Protein AF-A0A383BDZ6-F1 (afdb_monomer_lite)

Secondary structure (DSSP, 8-state):
-----------SS-HHHHHHHHHHHHHHHHHHHHHHHHHHHHHHHHHHHHHHHHHHHHHHHHHTT--HHHHHHHHHHHHHHTT-EEEEEEETTEEEEEEEETTEEEEEEEEEE-------HHHHHHHHHHHHHHHTTSS-HHHHHHHHHHHHHT-----HHHHHHHHHHHHHHHHHHH-

pLDDT: mean 73.39, std 14.59, range [34.41, 95.38]

Foldseek 3Di:
DDDDPDDDDDDDDDPPVVVVVVVVVVVVVVVVVVVVVVVVVVVVVLVVLLVVLLVLLLLQLLLQPPDQVVSQVLSCLLCVLSVWDWGWGDDNFKIWIFTDDPVDPDGDTDIDGHDNHDHAPVLNVQSVVLSVCVSVVVDDSVRSVVVNVVSVVPPHPDDPVNVVVVVVVVVVVVVVVVD

Radius of gyration: 30.55 Å; chains: 1; bounding box: 80×36×105 Å

InterPro domains:
  IPR010619 Threonine/serine exporter-like, N-terminal domain [PF06738] (52-179)
  IPR051361 ThrE/Ser Exporter [PTHR31082] (46-176)

Structure (mmCIF, N/CA/C/O backbone):
data_AF-A0A383BDZ6-F1
#
_entry.id   AF-A0A383BDZ6-F1
#
loop_
_atom_site.group_PDB
_atom_site.id
_atom_site.type_symbol
_atom_site.label_atom_id
_atom_site.label_alt_id
_atom_site.label_comp_id
_atom_site.label_asym_id
_atom_site.label_entity_id
_atom_site.label_seq_id
_atom_site.pdbx_PDB_ins_code
_atom_site.Cartn_x
_atom_site.Cartn_y
_atom_site.Cartn_z
_atom_site.occupancy
_atom_site.B_iso_or_equiv
_atom_site.auth_seq_id
_atom_site.auth_comp_id
_atom_site.auth_asym_id
_atom_site.auth_atom_id
_atom_site.pdbx_PDB_model_num
ATOM 1 N N . MET A 1 1 ? -29.797 -14.396 72.109 1.00 45.28 1 MET A N 1
ATOM 2 C CA . MET A 1 1 ? -29.656 -15.224 70.889 1.00 45.28 1 MET A CA 1
ATOM 3 C C . MET A 1 1 ? -30.967 -15.981 70.656 1.00 45.28 1 MET A C 1
ATOM 5 O O . MET A 1 1 ? -31.079 -17.141 71.018 1.00 45.28 1 MET A O 1
ATOM 9 N N . LEU A 1 2 ? -31.998 -15.296 70.145 1.00 37.34 2 LEU A N 1
ATOM 10 C CA . LEU A 1 2 ? -33.296 -15.877 69.751 1.00 37.34 2 LEU A CA 1
ATOM 11 C C . LEU A 1 2 ? -33.233 -16.108 68.230 1.00 37.34 2 LEU A C 1
ATOM 13 O O . LEU A 1 2 ? -32.897 -15.186 67.500 1.00 37.34 2 LEU A O 1
ATOM 17 N N . SER A 1 3 ? -33.231 -17.356 67.755 1.00 36.56 3 SER A N 1
ATOM 18 C CA . SER A 1 3 ? -34.414 -18.131 67.342 1.00 36.56 3 SER A CA 1
ATOM 19 C C . SER A 1 3 ? -35.197 -17.493 66.193 1.00 36.56 3 SER A C 1
ATOM 21 O O . SER A 1 3 ? -35.840 -16.475 66.407 1.00 36.56 3 SER A O 1
ATOM 23 N N . CYS A 1 4 ? -35.227 -18.147 65.022 1.00 34.41 4 CYS A N 1
ATOM 24 C CA . CYS A 1 4 ? -36.487 -18.303 64.284 1.00 34.41 4 CYS A CA 1
ATOM 25 C C . CYS A 1 4 ? -36.419 -19.419 63.221 1.00 34.41 4 CYS A C 1
ATOM 27 O O . CYS A 1 4 ? -36.301 -19.189 62.020 1.00 34.41 4 CYS A O 1
ATOM 29 N N . LYS A 1 5 ? -36.573 -20.668 63.677 1.00 48.34 5 LYS A N 1
ATOM 30 C CA . LYS A 1 5 ? -37.361 -21.665 62.940 1.00 48.34 5 LYS A CA 1
ATOM 31 C C . LYS A 1 5 ? -38.801 -21.138 62.862 1.00 48.34 5 LYS A C 1
ATOM 33 O O . LYS A 1 5 ? -39.596 -21.425 63.745 1.00 48.34 5 LYS A O 1
ATOM 38 N N . THR A 1 6 ? -39.143 -20.348 61.855 1.00 47.06 6 THR A N 1
ATOM 39 C CA . THR A 1 6 ? -40.528 -20.046 61.436 1.00 47.06 6 THR A CA 1
ATOM 40 C C . THR A 1 6 ? -40.379 -19.444 60.039 1.00 47.06 6 THR A C 1
ATOM 42 O O . THR A 1 6 ? -39.914 -18.327 59.893 1.00 47.06 6 THR A O 1
ATOM 45 N N . LEU A 1 7 ? -40.532 -20.191 58.951 1.00 40.72 7 LEU A N 1
ATOM 46 C CA . LEU A 1 7 ? -41.825 -20.394 58.308 1.00 40.72 7 LEU A CA 1
ATOM 47 C C . LEU A 1 7 ? -41.678 -21.548 57.305 1.00 40.72 7 LEU A C 1
ATOM 49 O O . LEU A 1 7 ? -41.261 -21.365 56.164 1.00 40.72 7 LEU A O 1
ATOM 53 N N . ARG A 1 8 ? -42.043 -22.759 57.730 1.00 51.00 8 ARG A N 1
ATOM 54 C CA . ARG A 1 8 ? -42.641 -23.729 56.811 1.00 51.00 8 ARG A CA 1
ATOM 55 C C . ARG A 1 8 ? -44.150 -23.483 56.893 1.00 51.00 8 ARG A C 1
ATOM 57 O O . ARG A 1 8 ? -44.659 -23.313 57.991 1.00 51.00 8 ARG A O 1
ATOM 64 N N . THR A 1 9 ? -44.808 -23.520 55.735 1.00 54.81 9 THR A N 1
ATOM 65 C CA . THR A 1 9 ? -46.264 -23.580 55.494 1.00 54.81 9 THR A CA 1
ATOM 66 C C . THR A 1 9 ? -47.035 -22.258 55.354 1.00 54.81 9 THR A C 1
ATOM 68 O O . THR A 1 9 ? -47.678 -21.800 56.292 1.00 54.81 9 THR A O 1
ATOM 71 N N . ILE A 1 10 ? -47.126 -21.755 54.116 1.00 45.91 10 ILE A N 1
ATOM 72 C CA . ILE A 1 10 ? -48.386 -21.223 53.567 1.00 45.91 10 ILE A CA 1
ATOM 73 C C . ILE A 1 10 ? -48.626 -21.904 52.210 1.00 45.91 10 ILE A C 1
ATOM 75 O O . ILE A 1 10 ? -47.913 -21.644 51.253 1.00 45.91 10 ILE A O 1
ATOM 79 N N . ARG A 1 11 ? -49.584 -22.841 52.239 1.00 44.47 11 ARG A N 1
ATOM 80 C CA . ARG A 1 11 ? -50.588 -23.291 51.248 1.00 44.47 11 ARG A CA 1
ATOM 81 C C . ARG A 1 11 ? -50.315 -23.336 49.717 1.00 44.47 11 ARG A C 1
ATOM 83 O O . ARG A 1 11 ? -49.483 -22.629 49.173 1.00 44.47 11 ARG A O 1
ATOM 90 N N . PRO A 1 12 ? -51.055 -24.229 49.024 1.00 53.94 12 PRO A N 1
ATOM 91 C CA . PRO A 1 12 ? -50.654 -24.916 47.802 1.00 53.94 12 PRO A CA 1
ATOM 92 C C . PRO A 1 12 ? -51.183 -24.242 46.522 1.00 53.94 12 PRO A C 1
ATOM 94 O O . PRO A 1 12 ? -52.126 -23.462 46.569 1.00 53.94 12 PRO A O 1
ATOM 97 N N . ASN A 1 13 ? -50.628 -24.642 45.372 1.00 46.09 13 ASN A N 1
ATOM 98 C CA . ASN A 1 13 ? -51.156 -24.387 44.022 1.00 46.09 13 ASN A CA 1
ATOM 99 C C . ASN A 1 13 ? -50.934 -22.978 43.413 1.00 46.09 13 ASN A C 1
ATOM 101 O O . ASN A 1 13 ? -51.870 -22.332 42.956 1.00 46.09 13 ASN A O 1
ATOM 105 N N . PHE A 1 14 ? -49.676 -22.517 43.366 1.00 46.91 14 PHE A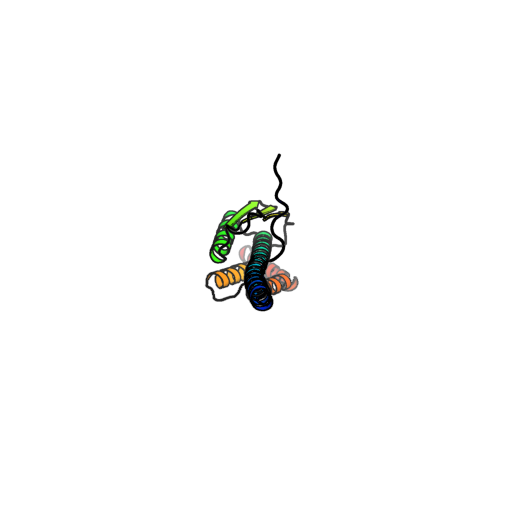 N 1
ATOM 106 C CA . PHE A 1 14 ? -49.267 -21.279 42.665 1.00 46.91 14 PHE A CA 1
ATOM 107 C C . PHE A 1 14 ? -47.874 -21.390 41.995 1.00 46.91 14 PHE A C 1
ATOM 109 O O . PHE A 1 14 ? -47.223 -20.394 41.692 1.00 46.91 14 PHE A O 1
ATOM 116 N N . SER A 1 15 ? -47.358 -22.617 41.830 1.00 53.56 15 SER A N 1
ATOM 117 C CA . SER A 1 15 ? -45.932 -22.861 41.548 1.00 53.56 15 SER A CA 1
ATOM 118 C C . SER A 1 15 ? -45.574 -22.874 40.054 1.00 53.56 15 SER A C 1
ATOM 120 O O . SER A 1 15 ? -44.489 -22.420 39.710 1.00 53.56 15 SER A O 1
ATOM 122 N N . GLN A 1 16 ? -46.456 -23.314 39.145 1.00 55.91 16 GLN A N 1
ATOM 123 C CA . GLN A 1 16 ? -46.121 -23.408 37.710 1.00 55.91 16 GLN A CA 1
ATOM 124 C C . GLN A 1 16 ? -46.025 -22.047 37.002 1.00 55.91 16 GLN A C 1
ATOM 126 O O . GLN A 1 16 ? -45.152 -21.861 36.156 1.00 55.91 16 GLN A O 1
ATOM 131 N N . THR A 1 17 ? -46.863 -21.076 37.369 1.00 55.91 17 THR A N 1
ATOM 132 C CA . THR A 1 17 ? -46.877 -19.736 36.756 1.00 55.91 17 THR A CA 1
ATOM 133 C C . THR A 1 17 ? -45.610 -18.941 37.068 1.00 55.91 17 THR A C 1
ATOM 135 O O . THR A 1 17 ? -45.123 -18.210 36.210 1.00 55.91 17 THR A O 1
ATOM 138 N N . LEU A 1 18 ? -45.031 -19.114 38.264 1.00 58.06 18 LEU A N 1
ATOM 139 C CA . LEU A 1 18 ? -43.782 -18.445 38.638 1.00 58.06 18 LEU A CA 1
ATOM 140 C C . LEU A 1 18 ? -42.566 -19.044 37.911 1.00 58.06 18 LEU A C 1
ATOM 142 O O . LEU A 1 18 ? -41.711 -18.294 37.446 1.00 58.06 18 LEU A O 1
ATOM 146 N N . TYR A 1 19 ? -42.510 -20.375 37.757 1.00 60.69 19 TYR A N 1
ATOM 147 C CA . TYR A 1 19 ? -41.442 -21.034 36.996 1.00 60.69 19 TYR A CA 1
ATOM 148 C C . TYR A 1 19 ? -41.475 -20.641 35.521 1.00 60.69 19 TYR A C 1
ATOM 150 O O . TYR A 1 19 ? -40.424 -20.308 34.986 1.00 60.69 19 TYR A O 1
ATOM 158 N N . LEU A 1 20 ? -42.657 -20.598 34.889 1.00 60.72 20 LEU A N 1
ATOM 159 C CA . LEU A 1 20 ? -42.789 -20.144 33.500 1.00 60.72 20 LEU A CA 1
ATOM 160 C C . LEU A 1 20 ? -42.290 -18.703 33.321 1.00 60.72 20 LEU A C 1
ATOM 162 O O . LEU A 1 20 ? -41.628 -18.411 32.334 1.00 60.72 20 LEU A O 1
ATOM 166 N N . CYS A 1 21 ? -42.566 -17.819 34.286 1.00 61.75 21 CYS A N 1
ATOM 167 C CA . CYS A 1 21 ? -42.151 -16.417 34.234 1.00 61.75 21 CYS A CA 1
ATOM 168 C C . CYS A 1 21 ? -40.627 -16.255 34.373 1.00 61.75 21 CYS A C 1
ATOM 170 O O . CYS A 1 21 ? -40.018 -15.528 33.593 1.00 61.75 21 CYS A O 1
ATOM 172 N N . VAL A 1 22 ? -39.994 -16.977 35.309 1.00 69.50 22 VAL A N 1
ATOM 173 C CA . VAL A 1 22 ? -38.525 -16.981 35.471 1.00 69.50 22 VAL A CA 1
ATOM 174 C C . VAL A 1 22 ? -37.837 -17.620 34.261 1.00 69.50 22 VAL A C 1
ATOM 176 O O . VAL A 1 22 ? -36.809 -17.117 33.811 1.00 69.50 22 VAL A O 1
ATOM 179 N N . TRP A 1 23 ? -38.412 -18.684 33.691 1.00 70.56 23 TRP A N 1
ATOM 180 C CA . TRP A 1 23 ? -37.893 -19.318 32.476 1.00 70.56 23 TRP A CA 1
ATOM 181 C C . TRP A 1 23 ? -38.003 -18.393 31.262 1.00 70.56 23 TRP A C 1
ATOM 183 O O . TRP A 1 23 ? -37.044 -18.276 30.508 1.00 70.56 23 TRP A O 1
ATOM 193 N N . LEU A 1 24 ? -39.124 -17.679 31.107 1.00 75.38 24 LEU A N 1
ATOM 194 C CA . LEU A 1 24 ? -39.304 -16.692 30.042 1.00 75.38 24 LEU A CA 1
ATOM 195 C C . LEU A 1 24 ? -38.320 -15.524 30.201 1.00 75.38 24 LEU A C 1
ATOM 197 O O . LEU A 1 24 ? -37.693 -15.128 29.226 1.00 75.38 24 LEU A O 1
ATOM 201 N N . PHE A 1 25 ? -38.114 -15.023 31.426 1.00 75.69 25 PHE A N 1
ATOM 202 C CA . PHE A 1 25 ? -37.121 -13.979 31.709 1.00 75.69 25 PHE A CA 1
ATOM 203 C C . PHE A 1 25 ? -35.689 -14.451 31.424 1.00 75.69 25 PHE A C 1
ATOM 205 O O . PHE A 1 25 ? -34.912 -13.713 30.826 1.00 75.69 25 PHE A O 1
ATOM 212 N N . CYS A 1 26 ? -35.342 -15.686 31.796 1.00 70.94 26 CYS A N 1
ATOM 213 C CA . CYS A 1 26 ? -34.034 -16.282 31.520 1.00 70.94 26 CYS A CA 1
ATOM 214 C C . CYS A 1 26 ? -33.818 -16.510 30.016 1.00 70.94 26 CYS A C 1
ATOM 216 O O . CYS A 1 26 ? -32.741 -16.215 29.507 1.00 70.94 26 CYS A O 1
ATOM 218 N N . LEU A 1 27 ? -34.851 -16.945 29.286 1.00 79.94 27 LEU A N 1
ATOM 219 C CA . LEU A 1 27 ? -34.819 -17.099 27.831 1.00 79.94 27 LEU A CA 1
ATOM 220 C C . LEU A 1 27 ? -34.651 -15.742 27.127 1.00 79.94 27 LEU A C 1
ATOM 222 O O . LEU A 1 27 ? -33.859 -15.633 26.197 1.00 79.94 27 LEU A O 1
ATOM 226 N N . ILE A 1 28 ? -35.345 -14.698 27.596 1.00 77.06 28 ILE A N 1
ATOM 227 C CA . ILE A 1 28 ? -35.210 -13.328 27.080 1.00 77.06 28 ILE A CA 1
ATOM 228 C C . ILE A 1 28 ? -33.800 -12.790 27.349 1.00 77.06 28 ILE A C 1
ATOM 230 O O . ILE A 1 28 ? -33.184 -12.251 26.433 1.00 77.06 28 ILE A O 1
ATOM 234 N N . TYR A 1 29 ? -33.255 -12.982 28.556 1.00 73.56 29 TYR A N 1
ATOM 235 C CA . TYR A 1 29 ? -31.872 -12.604 28.868 1.00 73.56 29 TYR A CA 1
ATOM 236 C C . TYR A 1 29 ? -30.851 -13.383 28.028 1.00 73.56 29 TYR A C 1
ATOM 238 O O . TYR A 1 29 ? -29.904 -12.781 27.538 1.00 73.56 29 TYR A O 1
ATOM 246 N N . LEU A 1 30 ? -31.058 -14.684 27.798 1.00 72.12 30 LEU A N 1
ATOM 247 C CA . LEU A 1 30 ? -30.182 -15.519 26.969 1.00 72.12 30 LEU A CA 1
ATOM 248 C C . LEU A 1 30 ? -30.217 -15.099 25.490 1.00 72.12 30 LEU A C 1
ATOM 250 O O . LEU A 1 30 ? -29.180 -15.064 24.837 1.00 72.12 30 LEU A O 1
ATOM 254 N N . ILE A 1 31 ? -31.391 -14.741 24.962 1.00 71.81 31 ILE A N 1
ATOM 255 C CA . ILE A 1 31 ? -31.554 -14.213 23.597 1.00 71.81 31 ILE A CA 1
ATOM 256 C C . ILE A 1 31 ? -30.901 -12.827 23.468 1.00 71.81 31 ILE A C 1
ATOM 258 O O . ILE A 1 31 ? -30.242 -12.549 22.462 1.00 71.81 31 ILE A O 1
ATOM 262 N N . LEU A 1 32 ? -31.033 -11.974 24.491 1.00 69.56 32 LEU A N 1
ATOM 263 C CA . LEU A 1 32 ? -30.382 -10.662 24.532 1.00 69.56 32 LEU A CA 1
ATOM 264 C C . LEU A 1 32 ? -28.850 -10.803 24.598 1.00 69.56 32 LEU A C 1
ATOM 266 O O . LEU A 1 32 ? -28.142 -10.099 23.878 1.00 69.56 32 LEU A O 1
ATOM 270 N N . ASP A 1 33 ? -28.338 -11.759 25.375 1.00 66.31 33 ASP A N 1
ATOM 271 C CA . ASP A 1 33 ? -26.906 -12.068 25.477 1.00 66.31 33 ASP A CA 1
ATOM 272 C C . ASP A 1 33 ? -26.343 -12.634 24.158 1.00 66.31 33 ASP A C 1
ATOM 274 O O . ASP A 1 33 ? -25.330 -12.148 23.652 1.00 66.31 33 ASP A O 1
ATOM 278 N N . LEU A 1 34 ? -27.074 -13.543 23.498 1.00 68.50 34 LEU A N 1
ATOM 279 C CA . LEU A 1 34 ? -26.722 -14.068 22.170 1.00 68.50 34 LEU A CA 1
ATOM 280 C C . LEU A 1 34 ? -26.667 -12.979 21.088 1.00 68.50 34 LEU A C 1
ATOM 282 O O . LEU A 1 34 ? -25.799 -13.021 20.213 1.00 68.50 34 LEU A O 1
ATOM 286 N N . SER A 1 35 ? -27.562 -11.987 21.141 1.00 66.12 35 SER A N 1
ATOM 287 C CA . SER A 1 35 ? -27.517 -10.842 20.220 1.00 66.12 35 SER A CA 1
ATOM 288 C C . SER A 1 35 ? -26.297 -9.942 20.471 1.00 66.12 35 SER A C 1
ATOM 290 O O . SER A 1 35 ? -25.679 -9.459 19.521 1.00 66.12 35 SER A O 1
ATOM 292 N N . LYS A 1 36 ? -25.885 -9.794 21.738 1.00 61.19 36 LYS A N 1
ATOM 293 C CA . LYS A 1 36 ? -24.713 -9.007 22.142 1.00 61.19 36 LYS A CA 1
ATOM 294 C C . LYS A 1 36 ? -23.394 -9.687 21.751 1.00 61.19 36 LYS A C 1
ATOM 296 O O . LYS A 1 36 ? -22.487 -9.010 21.273 1.00 61.19 36 LYS A O 1
ATOM 301 N N . LEU A 1 37 ? -23.315 -11.015 21.888 1.00 61.97 37 LEU A N 1
ATOM 302 C CA . LEU A 1 37 ? -22.159 -11.827 21.480 1.00 61.97 37 LEU A CA 1
ATOM 303 C C . LEU A 1 37 ? -21.981 -11.891 19.957 1.00 61.97 37 LEU A C 1
ATOM 305 O O . LEU A 1 37 ? -20.858 -11.939 19.458 1.00 61.97 37 LEU A O 1
ATOM 309 N N . LYS A 1 38 ? -23.080 -11.880 19.193 1.00 57.59 38 LYS A N 1
ATOM 310 C CA . LYS A 1 38 ? -23.008 -11.870 17.725 1.00 57.59 38 LYS A CA 1
ATOM 311 C C . LYS A 1 38 ? -22.560 -10.513 17.171 1.00 57.59 38 LYS A C 1
ATOM 313 O O . LYS A 1 38 ? -21.871 -10.489 16.155 1.00 57.59 38 LYS A O 1
ATOM 318 N N . GLY A 1 39 ? -22.912 -9.415 17.845 1.00 58.19 39 GLY A N 1
ATOM 319 C CA . GLY A 1 39 ? -22.436 -8.068 17.512 1.00 58.19 39 GLY A CA 1
ATOM 320 C C . GLY A 1 39 ? -20.921 -7.932 17.669 1.00 58.19 39 GLY A C 1
ATOM 321 O O . GLY A 1 39 ? -20.247 -7.587 16.705 1.00 58.19 39 GLY A O 1
ATOM 322 N N . SER A 1 40 ? -20.369 -8.322 18.826 1.00 61.44 40 SER A N 1
ATOM 323 C CA . SER A 1 40 ? -18.919 -8.242 19.057 1.00 61.44 40 SER A CA 1
ATOM 324 C C . SER A 1 40 ? -18.113 -9.113 18.090 1.00 61.44 40 SER A C 1
ATOM 326 O O . SER A 1 40 ? -17.075 -8.678 17.604 1.00 61.44 40 SER A O 1
ATOM 328 N N . ALA A 1 41 ? -18.599 -10.312 17.755 1.00 61.84 41 ALA A N 1
ATOM 329 C CA . ALA A 1 41 ? -17.914 -11.197 16.815 1.00 61.84 41 ALA A CA 1
ATOM 330 C C . ALA A 1 41 ? -17.890 -10.648 15.374 1.00 61.84 41 ALA A C 1
ATOM 332 O O . ALA A 1 41 ? -16.875 -10.794 14.694 1.00 61.84 41 ALA A O 1
ATOM 333 N N . LEU A 1 42 ? -18.974 -10.013 14.905 1.00 59.38 42 LEU A N 1
ATOM 334 C CA . LEU A 1 42 ? -19.006 -9.368 13.585 1.00 59.38 42 LEU A CA 1
ATOM 335 C C . LEU A 1 42 ? -18.058 -8.163 13.534 1.00 59.38 42 LEU A C 1
ATOM 337 O O . LEU A 1 42 ? -17.276 -8.058 12.591 1.00 59.38 42 LEU A O 1
ATOM 341 N N . ASP A 1 43 ? -18.043 -7.349 14.594 1.00 70.50 43 ASP A N 1
ATOM 342 C CA . ASP A 1 43 ? -17.115 -6.221 14.735 1.00 70.50 43 ASP A CA 1
ATOM 343 C C . ASP A 1 43 ? -15.644 -6.694 14.720 1.00 70.50 43 ASP A C 1
ATOM 345 O O . ASP A 1 43 ? -14.793 -6.101 14.054 1.00 70.50 43 ASP A O 1
ATOM 349 N N . THR A 1 44 ? -15.326 -7.804 15.403 1.00 75.06 44 THR A N 1
ATOM 350 C CA . THR A 1 44 ? -13.964 -8.368 15.417 1.00 75.06 44 THR A CA 1
ATOM 351 C C . THR A 1 44 ? -13.542 -8.893 14.041 1.00 75.06 44 THR A C 1
ATOM 353 O O . THR A 1 44 ? -12.391 -8.710 13.640 1.00 75.06 44 THR A O 1
ATOM 356 N N . VAL A 1 45 ? -14.443 -9.545 13.296 1.00 77.19 45 VAL A N 1
ATOM 357 C CA . VAL A 1 45 ? -14.128 -10.081 11.960 1.00 77.19 45 VAL A CA 1
ATOM 358 C C . VAL A 1 45 ? -13.868 -8.954 10.961 1.00 77.19 45 VAL A C 1
ATOM 360 O O . VAL A 1 45 ? -12.868 -9.023 10.241 1.00 77.19 45 VAL A O 1
ATOM 363 N N . GLU A 1 46 ? -14.697 -7.908 10.949 1.00 76.88 46 GLU A N 1
ATOM 364 C CA . GLU A 1 46 ? -14.472 -6.737 10.090 1.00 76.88 46 GLU A CA 1
ATOM 365 C C . GLU A 1 46 ? -13.161 -6.028 10.449 1.00 76.88 46 GLU A C 1
ATOM 367 O O . GLU A 1 46 ? -12.343 -5.746 9.571 1.00 76.88 46 GLU A O 1
ATOM 372 N N . PHE A 1 47 ? -12.877 -5.850 11.743 1.00 79.56 47 PHE A N 1
ATOM 373 C CA . PHE A 1 47 ? -11.619 -5.254 12.196 1.00 79.56 47 PHE A CA 1
ATOM 374 C C . PHE A 1 47 ? -10.387 -6.072 11.770 1.00 79.56 47 PHE A C 1
ATOM 376 O O . PHE A 1 47 ? -9.383 -5.519 11.308 1.00 79.56 47 PHE A O 1
ATOM 383 N N . ILE A 1 48 ? -10.455 -7.407 11.859 1.00 81.81 48 ILE A N 1
ATOM 384 C CA . ILE A 1 48 ? -9.379 -8.295 11.394 1.00 81.81 48 ILE A CA 1
ATOM 385 C C . ILE A 1 48 ? -9.163 -8.155 9.880 1.00 81.81 48 ILE A C 1
ATOM 387 O O . ILE A 1 48 ? -8.008 -8.174 9.436 1.00 81.81 48 ILE A O 1
ATOM 391 N N . GLN A 1 49 ? -10.238 -8.018 9.095 1.00 82.69 49 GLN A N 1
ATOM 392 C CA . GLN A 1 49 ? -10.153 -7.814 7.646 1.00 82.69 49 GLN A CA 1
ATOM 393 C C . GLN A 1 49 ? -9.512 -6.465 7.307 1.00 82.69 49 GLN A C 1
ATOM 395 O O . GLN A 1 49 ? -8.550 -6.437 6.537 1.00 82.69 49 GLN A O 1
ATOM 400 N N . ILE A 1 50 ? -9.962 -5.379 7.943 1.00 83.94 50 ILE A N 1
ATOM 401 C CA . ILE A 1 50 ? -9.414 -4.024 7.764 1.00 83.94 50 ILE A CA 1
ATOM 402 C C . ILE A 1 50 ? -7.917 -4.005 8.082 1.00 83.94 50 ILE A C 1
ATOM 404 O O . ILE A 1 50 ? -7.105 -3.550 7.276 1.00 83.94 50 ILE A O 1
ATOM 408 N N . ARG A 1 51 ? -7.521 -4.584 9.222 1.00 82.56 51 ARG A N 1
ATOM 409 C CA . ARG A 1 51 ? -6.112 -4.678 9.621 1.00 82.56 51 ARG A CA 1
ATOM 410 C C . ARG A 1 51 ? -5.280 -5.446 8.598 1.00 82.56 51 ARG A C 1
ATOM 412 O O . ARG A 1 51 ? -4.196 -5.000 8.228 1.00 82.56 51 ARG A O 1
ATOM 419 N N . ARG A 1 52 ? -5.760 -6.614 8.151 1.00 83.94 52 ARG A N 1
ATOM 420 C CA . ARG A 1 52 ? -5.040 -7.443 7.171 1.00 83.94 52 ARG A CA 1
ATOM 421 C C . ARG A 1 52 ? -4.852 -6.693 5.855 1.00 83.94 52 ARG A C 1
ATOM 423 O O . ARG A 1 52 ? -3.766 -6.764 5.282 1.00 83.94 52 ARG A O 1
ATOM 430 N N . PHE A 1 53 ? -5.876 -5.963 5.426 1.00 85.38 53 PHE A N 1
ATOM 431 C CA . PHE A 1 53 ? -5.833 -5.140 4.228 1.00 85.38 53 PHE A CA 1
ATOM 432 C C . PHE A 1 53 ? -4.807 -4.004 4.351 1.00 85.38 53 PHE A C 1
ATOM 434 O O . PHE A 1 53 ? -3.903 -3.928 3.524 1.00 85.38 53 PHE A O 1
ATOM 441 N N . ILE A 1 54 ? -4.867 -3.194 5.416 1.00 86.31 54 ILE A N 1
ATOM 442 C CA . ILE A 1 54 ? -3.933 -2.072 5.648 1.00 86.31 54 ILE A CA 1
ATOM 443 C C . ILE A 1 54 ? -2.479 -2.560 5.702 1.00 86.31 54 ILE A C 1
ATOM 445 O O . ILE A 1 54 ? -1.599 -1.971 5.073 1.00 86.31 54 ILE A O 1
ATOM 449 N N . VAL A 1 55 ? -2.219 -3.665 6.412 1.00 84.50 55 VAL A N 1
ATOM 450 C CA . VAL A 1 55 ? -0.870 -4.245 6.494 1.00 84.50 55 VAL A CA 1
ATOM 451 C C . VAL A 1 55 ? -0.402 -4.726 5.121 1.00 84.50 55 VAL A C 1
ATOM 453 O O . VAL A 1 55 ? 0.734 -4.455 4.739 1.00 84.50 55 VAL A O 1
ATOM 456 N N . LYS A 1 56 ? -1.251 -5.425 4.354 1.00 84.12 56 LYS A N 1
ATOM 457 C CA . LYS A 1 56 ? -0.888 -5.897 3.010 1.00 84.12 56 LYS A CA 1
ATOM 458 C C . LYS A 1 56 ? -0.607 -4.719 2.072 1.00 84.12 56 LYS A C 1
ATOM 460 O O . LYS A 1 56 ? 0.436 -4.715 1.424 1.00 84.12 56 LYS A O 1
ATOM 465 N N . LEU A 1 57 ? -1.469 -3.704 2.071 1.00 85.06 57 LEU A N 1
ATOM 466 C CA . LEU A 1 57 ? -1.316 -2.491 1.270 1.00 85.06 57 LEU A CA 1
ATOM 467 C C . LEU A 1 57 ? 0.006 -1.776 1.586 1.00 85.06 57 LEU A C 1
ATOM 469 O O . LEU A 1 57 ? 0.809 -1.533 0.687 1.00 85.06 57 LEU A O 1
ATOM 473 N N . GLY A 1 58 ? 0.285 -1.521 2.868 1.00 85.00 58 GLY A N 1
ATOM 474 C CA . GLY A 1 58 ? 1.520 -0.856 3.283 1.00 85.00 58 GLY A CA 1
ATOM 475 C C . GLY A 1 58 ? 2.781 -1.634 2.903 1.00 85.00 58 GLY A C 1
ATOM 476 O O . GLY A 1 58 ? 3.759 -1.036 2.457 1.00 85.00 58 GLY A O 1
ATOM 477 N N . LYS A 1 59 ? 2.754 -2.971 2.999 1.00 82.94 59 LYS A N 1
ATOM 478 C CA . LYS A 1 59 ? 3.873 -3.824 2.564 1.00 82.94 59 LYS A CA 1
ATOM 479 C C . LYS A 1 59 ? 4.151 -3.700 1.067 1.00 82.94 59 LYS A C 1
ATOM 481 O O . LYS A 1 59 ? 5.315 -3.650 0.682 1.00 82.94 59 LYS A O 1
ATOM 486 N N . MET A 1 60 ? 3.105 -3.649 0.246 1.00 80.00 60 MET A N 1
ATOM 487 C CA . MET A 1 60 ? 3.227 -3.540 -1.210 1.00 80.00 60 MET A CA 1
ATOM 488 C C . MET A 1 60 ? 3.767 -2.168 -1.616 1.00 80.00 60 MET A C 1
ATOM 490 O O . MET A 1 60 ? 4.781 -2.087 -2.302 1.00 80.00 60 MET A O 1
ATOM 494 N N . LEU A 1 61 ? 3.178 -1.083 -1.107 1.00 80.75 61 LEU A N 1
ATOM 495 C CA . LEU A 1 61 ? 3.642 0.271 -1.433 1.00 80.75 61 LEU A CA 1
ATOM 496 C C . LEU A 1 61 ? 5.082 0.536 -0.966 1.00 80.75 61 LEU A C 1
ATOM 498 O O . LEU A 1 61 ? 5.830 1.232 -1.659 1.00 80.75 61 LEU A O 1
ATOM 502 N N . HIS A 1 62 ? 5.472 -0.010 0.192 1.00 80.75 62 HIS A N 1
ATOM 503 C CA . HIS A 1 62 ? 6.845 0.082 0.699 1.00 80.75 62 HIS A CA 1
ATOM 504 C C . HIS A 1 62 ? 7.823 -0.713 -0.174 1.00 80.75 62 HIS A C 1
ATOM 506 O O . HIS A 1 62 ? 8.872 -0.189 -0.544 1.00 80.75 62 HIS A O 1
ATOM 512 N N . LYS A 1 63 ? 7.442 -1.930 -0.597 1.00 77.69 63 LYS A N 1
ATOM 513 C CA . LYS A 1 63 ? 8.219 -2.764 -1.531 1.00 77.69 63 LYS A CA 1
ATOM 514 C C . LYS A 1 63 ? 8.501 -2.041 -2.852 1.00 77.69 63 LYS A C 1
ATOM 516 O O . LYS A 1 63 ? 9.598 -2.167 -3.384 1.00 77.69 63 LYS A O 1
ATOM 521 N N . TYR A 1 64 ? 7.542 -1.263 -3.351 1.00 73.00 64 TYR A N 1
ATOM 522 C CA . TYR A 1 64 ? 7.670 -0.510 -4.601 1.00 73.00 64 TYR A CA 1
ATOM 523 C C . TYR A 1 64 ? 8.276 0.896 -4.439 1.00 73.00 64 TYR A C 1
ATOM 525 O O . TYR A 1 64 ? 8.229 1.696 -5.369 1.00 73.00 64 TYR A O 1
ATOM 533 N N . GLY A 1 65 ? 8.862 1.218 -3.282 1.00 72.56 65 GLY A N 1
ATOM 534 C CA . GLY A 1 65 ? 9.688 2.418 -3.125 1.00 72.56 65 GLY A CA 1
ATOM 535 C C . GLY A 1 65 ? 8.927 3.736 -2.945 1.00 72.56 65 GLY A C 1
ATOM 536 O O . GLY A 1 65 ? 9.493 4.800 -3.197 1.00 72.56 65 GLY A O 1
ATOM 537 N N . THR A 1 66 ? 7.671 3.701 -2.489 1.00 79.56 66 THR A N 1
ATOM 538 C CA . THR A 1 66 ? 6.929 4.930 -2.148 1.00 79.56 66 THR A CA 1
ATOM 539 C C . THR A 1 66 ? 7.650 5.688 -1.021 1.00 79.56 66 THR A C 1
ATOM 541 O O . THR A 1 66 ? 7.973 5.077 0.002 1.00 79.56 66 THR A O 1
ATOM 544 N N . PRO A 1 67 ? 7.902 7.009 -1.138 1.00 81.69 67 PRO A N 1
ATOM 545 C CA . PRO A 1 67 ? 8.555 7.762 -0.070 1.00 81.69 67 PRO A CA 1
ATOM 546 C C . PRO A 1 67 ? 7.695 7.769 1.203 1.00 81.69 67 PRO A C 1
ATOM 548 O O . PRO A 1 67 ? 6.481 7.971 1.140 1.00 81.69 67 PRO A O 1
ATOM 551 N N . ALA A 1 68 ? 8.343 7.602 2.362 1.00 82.38 68 ALA A N 1
ATOM 552 C CA . ALA A 1 68 ? 7.712 7.395 3.672 1.00 82.38 68 ALA A CA 1
ATOM 553 C C . ALA A 1 68 ? 6.551 8.359 3.971 1.00 82.38 68 ALA A C 1
ATOM 555 O O . ALA A 1 68 ? 5.443 7.926 4.264 1.00 82.38 68 ALA A O 1
ATOM 556 N N . PHE A 1 69 ? 6.768 9.664 3.793 1.00 84.44 69 PHE A N 1
ATOM 557 C CA . PHE A 1 69 ? 5.751 10.683 4.060 1.00 84.44 69 PHE A CA 1
ATOM 558 C C . PHE A 1 69 ? 4.491 10.550 3.184 1.00 84.44 69 PHE A C 1
ATOM 560 O O . PHE A 1 69 ? 3.378 10.808 3.641 1.00 84.44 69 PHE A O 1
ATOM 567 N N . ARG A 1 70 ? 4.638 10.162 1.908 1.00 83.94 70 ARG A N 1
ATOM 568 C CA . ARG A 1 70 ? 3.487 9.948 1.011 1.00 83.94 70 ARG A CA 1
ATOM 569 C C . ARG A 1 70 ? 2.731 8.682 1.398 1.00 83.94 70 ARG A C 1
ATOM 571 O O . ARG A 1 70 ? 1.507 8.710 1.444 1.00 83.94 70 ARG A O 1
ATOM 578 N N . LEU A 1 71 ? 3.464 7.620 1.727 1.00 85.88 71 LEU A N 1
ATOM 579 C CA . LEU A 1 71 ? 2.896 6.359 2.192 1.00 85.88 71 LEU A CA 1
ATOM 580 C C . LEU A 1 71 ? 2.076 6.540 3.478 1.00 85.88 71 LEU A C 1
ATOM 582 O O . LEU A 1 71 ? 0.953 6.050 3.564 1.00 85.88 71 LEU A O 1
ATOM 586 N N . GLU A 1 72 ? 2.618 7.262 4.459 1.00 86.44 72 GLU A N 1
ATOM 587 C CA . GLU A 1 72 ? 1.958 7.525 5.743 1.00 86.44 72 GLU A CA 1
ATOM 588 C C . GLU A 1 72 ? 0.672 8.338 5.571 1.00 86.44 72 GLU A C 1
ATOM 590 O O . GLU A 1 72 ? -0.360 7.980 6.139 1.00 86.44 72 GLU A O 1
ATOM 595 N N . ALA A 1 73 ? 0.707 9.391 4.746 1.00 87.19 73 ALA A N 1
ATOM 596 C CA . ALA A 1 73 ? -0.479 10.186 4.438 1.00 87.19 73 ALA A CA 1
ATOM 597 C C . ALA A 1 73 ? -1.573 9.335 3.773 1.00 87.19 73 ALA A C 1
ATOM 599 O O . ALA A 1 73 ? -2.740 9.425 4.152 1.00 87.19 73 ALA A O 1
ATOM 600 N N . TYR A 1 74 ? -1.184 8.478 2.826 1.00 87.56 74 TYR A N 1
ATOM 601 C CA . TYR A 1 74 ? -2.123 7.650 2.078 1.00 87.56 74 TYR A CA 1
ATOM 602 C C . TYR A 1 74 ? -2.767 6.556 2.933 1.00 87.56 74 TYR A C 1
ATOM 604 O O . TYR A 1 74 ? -3.989 6.420 2.966 1.00 87.56 74 TYR A O 1
ATOM 612 N N . LEU A 1 75 ? -1.961 5.819 3.703 1.00 86.44 75 LEU A N 1
ATOM 613 C CA . LEU A 1 75 ? -2.477 4.830 4.652 1.00 86.44 75 LEU A CA 1
ATOM 614 C C . LEU A 1 75 ? -3.343 5.484 5.736 1.00 86.44 75 LEU A C 1
ATOM 616 O O . LEU A 1 75 ? -4.334 4.890 6.158 1.00 86.44 75 LEU A O 1
ATOM 620 N N . GLY 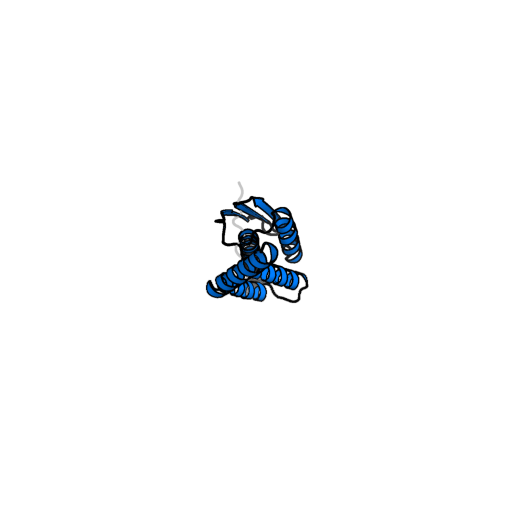A 1 76 ? -3.005 6.706 6.163 1.00 86.62 76 GLY A N 1
ATOM 621 C CA . GLY A 1 76 ? -3.809 7.497 7.095 1.00 86.62 76 GLY A CA 1
ATOM 622 C C . GLY A 1 76 ? -5.196 7.836 6.548 1.00 86.62 76 GLY A C 1
ATOM 623 O O . GLY A 1 76 ? -6.190 7.711 7.263 1.00 86.62 76 GLY A O 1
ATOM 624 N N . GLU A 1 77 ? -5.284 8.212 5.272 1.00 87.69 77 GLU A N 1
ATOM 625 C CA . GLU A 1 77 ? -6.557 8.491 4.601 1.00 87.69 77 GLU A CA 1
ATOM 626 C C . GLU A 1 77 ? -7.416 7.226 4.458 1.00 87.69 77 GLU A C 1
ATOM 628 O O . GLU A 1 77 ? -8.599 7.243 4.804 1.00 87.69 77 GLU A O 1
ATOM 633 N N . VAL A 1 78 ? -6.807 6.104 4.059 1.00 86.81 78 VAL A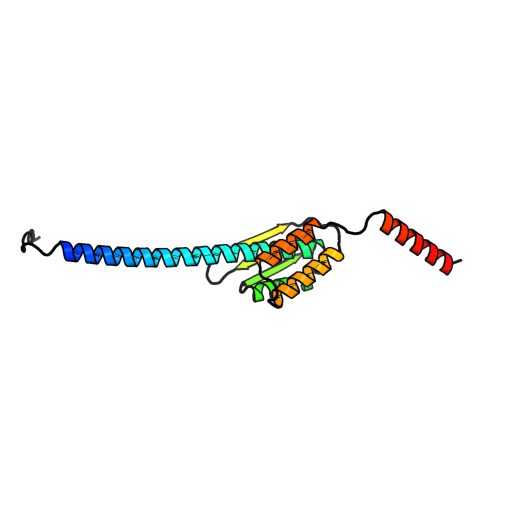 N 1
ATOM 634 C CA . VAL A 1 78 ? -7.479 4.796 3.965 1.00 86.81 78 VAL A CA 1
ATOM 635 C C . VAL A 1 78 ? -7.973 4.317 5.333 1.00 86.81 78 VAL A C 1
ATOM 637 O O . VAL A 1 78 ? -9.112 3.868 5.452 1.00 86.81 78 VAL A O 1
ATOM 640 N N . ALA A 1 79 ? -7.163 4.450 6.386 1.00 86.19 79 ALA A N 1
ATOM 641 C CA . ALA A 1 79 ? -7.562 4.100 7.749 1.00 86.19 79 ALA A CA 1
ATOM 642 C C . ALA A 1 79 ? -8.754 4.945 8.228 1.00 86.19 79 ALA A C 1
ATOM 644 O O . ALA A 1 79 ? -9.732 4.403 8.747 1.00 86.19 79 ALA A O 1
ATOM 645 N N . LYS A 1 80 ? -8.712 6.259 7.971 1.00 85.75 80 LYS A N 1
ATOM 646 C CA . LYS A 1 80 ? -9.801 7.185 8.301 1.00 85.75 80 LYS A CA 1
ATOM 647 C C . LYS A 1 80 ? -11.091 6.843 7.552 1.00 85.75 80 LYS A C 1
ATOM 649 O O . LYS A 1 80 ? -12.162 6.896 8.151 1.00 85.75 80 LYS A O 1
ATOM 654 N N . TYR A 1 81 ? -10.997 6.477 6.274 1.00 83.81 81 TYR A N 1
ATOM 655 C CA . TYR A 1 81 ? -12.143 6.041 5.474 1.00 83.81 81 TYR A CA 1
ATOM 656 C C . TYR A 1 81 ? -12.775 4.750 6.016 1.00 83.81 81 TYR A C 1
ATOM 658 O O . TYR A 1 81 ? -13.995 4.632 6.076 1.00 83.81 81 TYR A O 1
ATOM 666 N N . LEU A 1 82 ? -11.948 3.811 6.483 1.00 82.44 82 LEU A N 1
ATOM 667 C CA . LEU A 1 82 ? -12.386 2.548 7.089 1.00 82.44 82 LEU A CA 1
ATOM 668 C C . LEU A 1 82 ? -12.864 2.701 8.548 1.00 82.44 82 LEU A C 1
ATOM 670 O O . LEU A 1 82 ? -13.237 1.709 9.170 1.00 82.44 82 LEU A O 1
ATOM 674 N N . GLY A 1 83 ? -12.859 3.918 9.104 1.00 79.62 83 GLY A N 1
ATOM 675 C CA . GLY A 1 83 ? -13.341 4.197 10.460 1.00 79.62 83 GLY A CA 1
ATOM 676 C C . GLY A 1 83 ? -12.433 3.671 11.575 1.00 79.62 83 GLY A C 1
ATOM 677 O O . GLY A 1 83 ? -12.900 3.480 12.697 1.00 79.62 83 GLY A O 1
ATOM 678 N N . VAL A 1 84 ? -11.151 3.424 11.284 1.00 81.88 84 VAL A N 1
ATOM 679 C CA . VAL A 1 84 ? -10.160 2.963 12.266 1.00 81.88 84 VAL A CA 1
ATOM 680 C C . VAL A 1 84 ? -9.110 4.037 12.523 1.00 81.88 84 VAL A C 1
ATOM 682 O O . VAL A 1 84 ? -8.687 4.754 11.615 1.00 81.88 84 VAL A O 1
ATOM 685 N N . HIS A 1 85 ? -8.657 4.137 13.770 1.00 79.69 85 HIS A N 1
ATOM 686 C CA . HIS A 1 85 ? -7.549 5.015 14.106 1.00 79.69 85 HIS A CA 1
ATOM 687 C C . HIS A 1 85 ? -6.238 4.256 13.933 1.00 79.69 85 HIS A C 1
ATOM 689 O O . HIS A 1 85 ? -6.057 3.163 14.469 1.00 79.69 85 HIS A O 1
ATOM 695 N N . ALA A 1 86 ? -5.331 4.825 13.146 1.00 80.81 86 ALA A N 1
ATOM 696 C CA . ALA A 1 86 ? -4.042 4.218 12.887 1.00 80.81 86 ALA A CA 1
ATOM 697 C C . ALA A 1 86 ? -2.933 5.265 12.786 1.00 80.81 86 ALA A C 1
ATOM 699 O O . ALA A 1 86 ? -3.145 6.371 12.291 1.00 80.81 86 ALA A O 1
ATOM 700 N 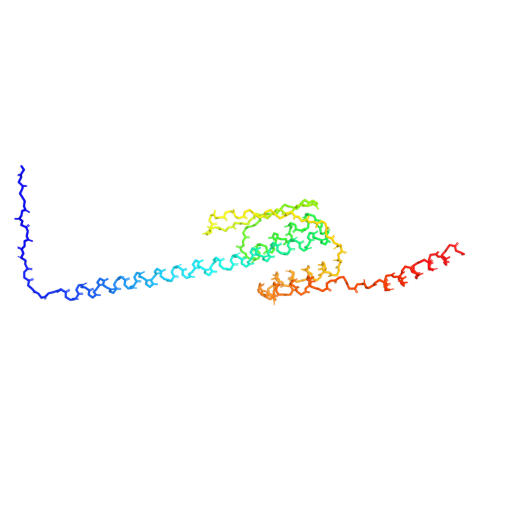N . SER A 1 87 ? -1.744 4.884 13.241 1.00 81.19 87 SER A N 1
ATOM 701 C CA . SER A 1 87 ? -0.501 5.633 13.108 1.00 81.19 87 SER A CA 1
ATOM 702 C C . SER A 1 87 ? 0.538 4.750 12.427 1.00 81.19 87 SER A C 1
ATOM 704 O O . SER A 1 87 ? 0.673 3.562 12.740 1.00 81.19 87 SER A O 1
ATOM 706 N N . PHE A 1 88 ? 1.257 5.330 11.473 1.00 81.25 88 PHE A N 1
ATOM 707 C CA . PHE A 1 88 ? 2.202 4.625 10.617 1.00 81.25 88 PHE A CA 1
ATOM 708 C C . PHE A 1 88 ? 3.563 5.306 10.701 1.00 81.25 88 PHE A C 1
ATOM 710 O O . PHE A 1 88 ? 3.642 6.530 10.665 1.00 81.25 88 PHE A O 1
ATOM 717 N N . ILE A 1 89 ? 4.625 4.508 10.814 1.00 80.06 89 ILE A N 1
ATOM 718 C CA . ILE A 1 89 ? 6.009 4.992 10.770 1.00 80.06 89 ILE A CA 1
ATOM 719 C C . ILE A 1 89 ? 6.758 4.163 9.735 1.00 80.06 89 ILE A C 1
ATOM 721 O O . ILE A 1 89 ? 6.969 2.958 9.925 1.00 80.06 89 ILE A O 1
ATOM 725 N N . SER A 1 90 ? 7.164 4.810 8.645 1.00 74.75 90 SER A N 1
ATOM 726 C CA . SER A 1 90 ? 7.890 4.187 7.545 1.00 74.75 90 SER A CA 1
ATOM 727 C C . SER A 1 90 ? 9.369 4.570 7.581 1.00 74.75 90 SER A C 1
ATOM 729 O O . SER A 1 90 ? 9.761 5.693 7.279 1.00 74.75 90 SER A O 1
ATOM 731 N N . THR A 1 91 ? 10.224 3.601 7.893 1.00 76.81 91 THR A N 1
ATOM 732 C CA . THR A 1 91 ? 11.685 3.712 7.755 1.00 76.81 91 THR A CA 1
ATOM 733 C C . THR A 1 91 ? 12.155 2.942 6.511 1.00 76.81 91 THR A C 1
ATOM 735 O O . THR A 1 91 ? 11.415 2.089 6.012 1.00 76.81 91 THR A O 1
ATOM 738 N N . PRO A 1 92 ? 13.377 3.181 5.989 1.00 69.25 92 PRO A N 1
ATOM 739 C CA . PRO A 1 92 ? 13.842 2.560 4.741 1.00 69.25 92 PRO A CA 1
ATOM 740 C C . PRO A 1 92 ? 13.756 1.025 4.702 1.00 69.25 92 PRO A C 1
ATOM 742 O O . PRO A 1 92 ? 13.647 0.442 3.632 1.00 69.25 92 PRO A O 1
ATOM 745 N N . THR A 1 93 ? 13.787 0.361 5.860 1.00 71.88 93 THR A N 1
ATOM 746 C CA . THR A 1 93 ? 13.793 -1.109 5.976 1.00 71.88 93 THR A CA 1
ATOM 747 C C . THR A 1 93 ? 12.781 -1.658 6.988 1.00 71.88 93 THR A C 1
ATOM 749 O O . THR A 1 93 ? 12.728 -2.866 7.229 1.00 71.88 93 THR A O 1
ATOM 752 N N . SER A 1 94 ? 11.966 -0.798 7.602 1.00 67.62 94 SER A N 1
ATOM 753 C CA . SER A 1 94 ? 10.959 -1.211 8.581 1.00 67.62 94 SER A CA 1
ATOM 754 C C . SER A 1 94 ? 9.716 -0.346 8.473 1.00 67.62 94 SER A C 1
ATOM 756 O O . SER A 1 94 ? 9.814 0.880 8.436 1.00 67.62 94 SER A O 1
ATOM 758 N N . LEU A 1 95 ? 8.554 -0.991 8.484 1.00 80.62 95 LEU A N 1
ATOM 759 C CA . LEU A 1 95 ? 7.258 -0.330 8.504 1.00 80.62 95 LEU A CA 1
ATOM 760 C C . LEU A 1 95 ? 6.510 -0.772 9.763 1.00 80.62 95 LEU A C 1
ATOM 762 O O . LEU A 1 95 ? 6.266 -1.966 9.974 1.00 80.62 95 LEU A O 1
ATOM 766 N N . THR A 1 96 ? 6.196 0.196 10.617 1.00 80.25 96 THR A N 1
ATOM 767 C CA . THR A 1 96 ? 5.484 -0.030 11.876 1.00 80.25 96 THR A CA 1
ATOM 768 C C . THR A 1 96 ? 4.054 0.466 11.734 1.00 80.25 96 THR A C 1
ATOM 770 O O . THR A 1 96 ? 3.831 1.616 11.355 1.00 80.25 96 THR A O 1
ATOM 773 N N . PHE A 1 97 ? 3.099 -0.405 12.059 1.00 81.62 97 PHE A N 1
ATOM 774 C CA . PHE A 1 97 ? 1.672 -0.113 12.040 1.00 81.62 97 PHE A CA 1
ATOM 775 C C . PHE A 1 97 ? 1.129 -0.174 13.469 1.00 81.62 97 PHE A C 1
ATOM 777 O O . PHE A 1 97 ? 1.246 -1.208 14.135 1.00 81.62 97 PHE A O 1
ATOM 784 N N . VAL A 1 98 ? 0.515 0.915 13.919 1.00 80.00 98 VAL A N 1
ATOM 785 C CA . VAL A 1 98 ? -0.195 1.000 15.199 1.00 80.00 98 VAL A CA 1
ATOM 786 C C . VAL A 1 98 ? -1.656 1.260 14.867 1.00 80.00 98 VAL A C 1
ATOM 788 O O . VAL A 1 98 ? -1.960 2.301 14.299 1.00 80.00 98 VAL A O 1
ATOM 791 N N . ILE A 1 99 ? -2.552 0.312 15.144 1.00 80.50 99 ILE A N 1
ATOM 792 C CA . ILE A 1 99 ? -3.987 0.432 14.834 1.00 80.50 99 ILE A CA 1
ATOM 793 C C . ILE A 1 99 ? -4.772 0.195 16.124 1.00 80.50 99 ILE A C 1
ATOM 795 O O . ILE A 1 99 ? -4.558 -0.821 16.786 1.00 80.50 99 ILE A O 1
ATOM 799 N N . TRP A 1 100 ? -5.682 1.109 16.458 1.00 70.81 100 TRP A N 1
ATOM 800 C CA . TRP A 1 100 ? -6.547 1.037 17.637 1.00 70.81 100 TRP A CA 1
ATOM 801 C C . TRP A 1 100 ? -8.007 1.357 17.280 1.00 70.81 100 TRP A C 1
ATOM 803 O O . TRP A 1 100 ? -8.307 1.988 16.262 1.00 70.81 100 TRP A O 1
ATOM 813 N N . SER A 1 101 ? -8.938 0.883 18.108 1.00 66.19 101 SER A N 1
ATOM 814 C CA . SER A 1 101 ? -10.378 1.120 17.963 1.00 66.19 101 SER A CA 1
ATOM 815 C C . SER A 1 101 ? -10.977 1.479 19.321 1.00 66.19 101 SER A C 1
ATOM 817 O O . SER A 1 101 ? -10.721 0.784 20.297 1.00 66.19 101 SER A O 1
ATOM 819 N N . ASP A 1 102 ? -11.829 2.506 19.390 1.00 60.03 102 ASP A N 1
ATOM 820 C CA . ASP A 1 102 ? -12.460 2.981 20.640 1.00 60.03 102 ASP A CA 1
ATOM 821 C C . ASP A 1 102 ? -13.291 1.913 21.382 1.00 60.03 102 ASP A C 1
ATOM 823 O O . ASP A 1 102 ? -13.641 2.088 22.547 1.00 60.03 102 ASP A O 1
ATOM 827 N N . ARG A 1 103 ? -13.649 0.805 20.715 1.00 53.78 103 ARG A N 1
ATOM 828 C CA . ARG A 1 103 ? -14.458 -0.286 21.292 1.00 53.78 103 ARG A CA 1
ATOM 829 C C . ARG A 1 103 ? -13.645 -1.503 21.737 1.00 53.78 103 ARG A C 1
ATOM 831 O O . ARG A 1 103 ? -14.224 -2.393 22.354 1.00 53.78 103 ARG A O 1
ATOM 838 N N . HIS A 1 104 ? -12.353 -1.556 21.419 1.00 48.62 104 HIS A N 1
ATOM 839 C CA . HIS A 1 104 ? -11.453 -2.648 21.781 1.00 48.62 104 HIS A CA 1
ATOM 840 C C . HIS A 1 104 ? -10.106 -2.045 22.203 1.00 48.62 104 HIS A C 1
ATOM 842 O O . HIS A 1 104 ? -9.340 -1.597 21.356 1.00 48.62 104 HIS A O 1
ATOM 848 N N . GLU A 1 105 ? -9.813 -2.069 23.507 1.00 44.88 105 GLU A N 1
ATOM 849 C CA . GLU A 1 105 ? -8.551 -1.609 24.128 1.00 44.88 105 GLU A CA 1
ATOM 850 C C . GLU A 1 105 ? -7.309 -2.429 23.720 1.00 44.88 105 GLU A C 1
ATOM 852 O O . GLU A 1 105 ? -6.237 -2.292 24.306 1.00 44.88 105 GLU A O 1
ATOM 857 N N . ASP A 1 106 ? -7.415 -3.289 22.711 1.00 45.75 106 ASP A N 1
ATOM 858 C CA . ASP A 1 106 ? -6.284 -4.061 22.231 1.00 45.75 106 ASP A CA 1
ATOM 859 C C . ASP A 1 106 ? -5.475 -3.215 21.232 1.00 45.75 106 ASP A C 1
ATOM 861 O O . ASP A 1 106 ? -5.727 -3.211 20.022 1.00 45.75 106 ASP A O 1
ATOM 865 N N . GLU A 1 107 ? -4.482 -2.484 21.740 1.00 47.66 107 GLU A N 1
ATOM 866 C CA . GLU A 1 107 ? -3.412 -1.885 20.934 1.00 47.66 107 GLU A CA 1
ATOM 867 C C . GLU A 1 107 ? -2.640 -2.989 20.186 1.00 47.66 107 GLU A C 1
ATOM 869 O O . GLU A 1 107 ? -1.692 -3.596 20.694 1.00 47.66 107 GLU A O 1
ATOM 874 N N . TYR A 1 108 ? -3.028 -3.272 18.941 1.00 53.00 108 TYR A N 1
ATOM 875 C CA . TYR A 1 108 ? -2.322 -4.238 18.102 1.00 53.00 108 TYR A CA 1
ATOM 876 C C . TYR A 1 108 ? -1.154 -3.556 17.379 1.00 53.00 108 TYR A C 1
ATOM 878 O O . TYR A 1 108 ? -1.278 -3.092 16.245 1.00 53.00 108 TYR A O 1
ATOM 886 N N . ASN A 1 109 ? 0.010 -3.538 18.029 1.00 48.91 109 ASN A N 1
ATOM 887 C CA . ASN A 1 109 ? 1.271 -3.116 17.418 1.00 48.91 109 ASN A CA 1
ATOM 888 C C . ASN A 1 109 ? 1.793 -4.204 16.463 1.00 48.91 109 ASN A C 1
ATOM 890 O O . ASN A 1 109 ? 2.267 -5.255 16.901 1.00 48.91 109 ASN A O 1
ATOM 894 N N . HIS A 1 110 ? 1.723 -3.969 15.148 1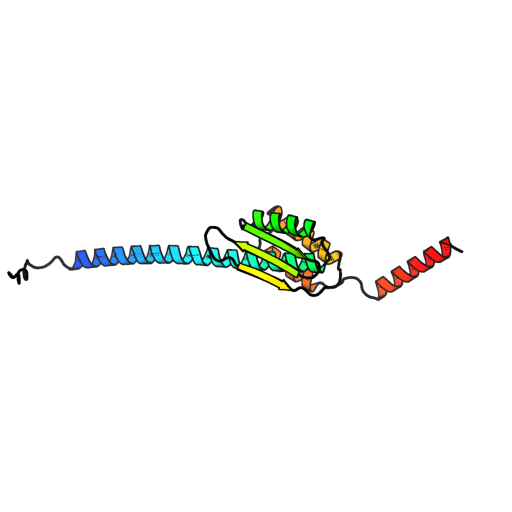.00 50.03 110 HIS A N 1
ATOM 895 C CA . HIS A 1 110 ? 2.296 -4.867 14.142 1.00 50.03 110 HIS A CA 1
ATOM 896 C C . HIS A 1 110 ? 3.544 -4.226 13.525 1.00 50.03 110 HIS A C 1
ATOM 898 O O . HIS A 1 110 ? 3.460 -3.328 12.689 1.00 50.03 110 HIS A O 1
ATOM 904 N N . ALA A 1 111 ? 4.720 -4.698 13.940 1.00 45.28 111 ALA A N 1
ATOM 905 C CA . ALA A 1 111 ? 5.995 -4.331 13.336 1.00 45.28 111 ALA A CA 1
ATOM 906 C C . ALA A 1 111 ? 6.401 -5.415 12.330 1.00 45.28 111 ALA A C 1
ATOM 908 O O . ALA A 1 111 ? 6.763 -6.529 12.715 1.00 45.28 111 ALA A O 1
ATOM 909 N N . ALA A 1 112 ? 6.329 -5.101 11.036 1.00 50.16 112 ALA A N 1
ATOM 910 C CA . ALA A 1 112 ? 6.775 -6.000 9.980 1.00 50.16 112 ALA A CA 1
ATOM 911 C C . ALA A 1 112 ? 8.122 -5.509 9.438 1.00 50.16 112 ALA A C 1
ATOM 913 O O . ALA A 1 112 ? 8.219 -4.435 8.844 1.00 50.16 112 ALA A O 1
ATOM 914 N N . ARG A 1 113 ? 9.177 -6.309 9.628 1.00 43.31 113 ARG A N 1
ATOM 915 C CA . ARG A 1 113 ? 10.471 -6.076 8.976 1.00 43.31 113 ARG A CA 1
ATOM 916 C C . ARG A 1 113 ? 10.350 -6.534 7.519 1.00 43.31 113 ARG A C 1
ATOM 918 O O . ARG A 1 113 ? 10.011 -7.692 7.272 1.00 43.31 113 ARG A O 1
ATOM 925 N N . LEU A 1 114 ? 10.583 -5.631 6.568 1.00 52.56 114 LEU A N 1
ATOM 926 C CA . LEU A 1 114 ? 10.411 -5.894 5.137 1.00 52.56 114 LEU A CA 1
ATOM 927 C C . LEU A 1 114 ? 11.776 -5.959 4.461 1.00 52.56 114 LEU A C 1
ATOM 929 O O . LEU A 1 114 ? 12.622 -5.089 4.655 1.00 52.56 114 LEU A O 1
ATOM 933 N N . LEU A 1 115 ? 12.001 -7.028 3.697 1.00 48.44 115 LEU A N 1
ATOM 934 C CA . LEU A 1 115 ? 13.165 -7.130 2.823 1.00 48.44 115 LEU A CA 1
ATOM 935 C C . LEU A 1 115 ? 12.986 -6.125 1.672 1.00 48.44 115 LEU A C 1
ATOM 937 O O . LEU A 1 115 ? 11.869 -6.025 1.157 1.00 48.44 115 LEU A O 1
ATOM 941 N N . PRO A 1 116 ? 14.040 -5.400 1.260 1.00 52.75 116 PRO A N 1
ATOM 942 C CA . PRO A 1 116 ? 13.971 -4.532 0.090 1.00 52.75 116 PRO A CA 1
ATOM 943 C C . PRO A 1 116 ? 13.602 -5.392 -1.124 1.00 52.75 116 PRO A C 1
ATOM 945 O O . PRO A 1 116 ? 14.347 -6.297 -1.497 1.00 52.75 116 PRO A O 1
ATOM 948 N N . GLY A 1 117 ? 12.404 -5.183 -1.667 1.00 54.38 117 GLY A N 1
ATOM 949 C CA . GLY A 1 117 ? 11.925 -5.920 -2.832 1.00 54.38 117 GLY A CA 1
ATOM 950 C C . GLY A 1 117 ? 12.307 -5.242 -4.140 1.00 54.38 117 GLY A C 1
ATOM 951 O O . GLY A 1 117 ? 12.827 -4.129 -4.156 1.00 54.38 117 GLY A O 1
ATOM 952 N N . GLU A 1 118 ? 12.049 -5.938 -5.245 1.00 58.47 118 GLU A N 1
ATOM 953 C CA . GLU A 1 118 ? 12.242 -5.380 -6.580 1.00 58.47 118 GLU A CA 1
ATOM 954 C C . GLU A 1 118 ? 11.219 -4.271 -6.859 1.00 58.47 118 GLU A C 1
ATOM 956 O O . GLU A 1 118 ? 10.019 -4.426 -6.618 1.00 58.47 118 GLU A O 1
ATOM 961 N N . LEU A 1 119 ? 11.730 -3.146 -7.358 1.00 64.31 119 LEU A N 1
ATOM 962 C CA . LEU A 1 119 ? 10.961 -1.967 -7.723 1.00 64.31 119 LEU A CA 1
ATOM 963 C C . LEU A 1 119 ? 10.133 -2.254 -8.984 1.00 64.31 119 LEU A C 1
ATOM 965 O O . LEU A 1 119 ? 10.692 -2.347 -10.074 1.00 64.31 119 LEU A O 1
ATOM 969 N N . ASP A 1 120 ? 8.811 -2.350 -8.845 1.00 70.44 120 ASP A N 1
ATOM 970 C CA . ASP A 1 120 ? 7.885 -2.509 -9.968 1.00 70.44 120 ASP A CA 1
ATOM 971 C C . ASP A 1 120 ? 6.902 -1.330 -10.028 1.00 70.44 120 ASP A C 1
ATOM 973 O O . ASP A 1 120 ? 5.999 -1.194 -9.201 1.00 70.44 120 ASP A O 1
ATOM 977 N N . MET A 1 121 ? 7.094 -0.459 -11.021 1.00 76.44 121 MET A N 1
ATOM 978 C CA . MET A 1 121 ? 6.245 0.716 -11.244 1.00 76.44 121 MET A CA 1
ATOM 979 C C . MET A 1 121 ? 4.836 0.346 -11.717 1.00 76.44 121 MET A C 1
ATOM 981 O O . MET A 1 121 ? 3.892 1.088 -11.448 1.00 76.44 121 MET A O 1
ATOM 985 N N . ASN A 1 122 ? 4.676 -0.794 -12.399 1.00 80.69 122 ASN A N 1
ATOM 986 C CA . ASN A 1 122 ? 3.369 -1.249 -12.865 1.00 80.69 122 ASN A CA 1
ATOM 987 C C . ASN A 1 122 ? 2.498 -1.648 -11.670 1.00 80.69 122 ASN A C 1
ATOM 989 O O . ASN A 1 122 ? 1.378 -1.165 -11.515 1.00 80.69 122 ASN A O 1
ATOM 993 N N . ALA A 1 123 ? 3.050 -2.467 -10.774 1.00 79.00 123 ALA A N 1
ATOM 994 C CA . ALA A 1 123 ? 2.343 -2.888 -9.572 1.00 79.00 123 ALA A CA 1
ATOM 995 C C . ALA A 1 123 ? 2.082 -1.720 -8.602 1.00 79.00 123 ALA A C 1
ATOM 997 O O . ALA A 1 123 ? 1.017 -1.673 -7.982 1.00 79.00 123 ALA A O 1
ATOM 998 N N . LEU A 1 124 ? 2.998 -0.744 -8.519 1.00 80.25 124 LEU A N 1
ATOM 999 C CA . LEU A 1 124 ? 2.778 0.485 -7.752 1.00 80.25 124 LEU A CA 1
ATOM 1000 C C . LEU A 1 124 ? 1.563 1.268 -8.263 1.00 80.25 124 LEU A C 1
ATOM 1002 O O . LEU A 1 124 ? 0.682 1.589 -7.471 1.00 80.25 124 LEU A O 1
ATOM 1006 N N . SER A 1 125 ? 1.495 1.528 -9.573 1.00 84.44 125 SER A N 1
ATOM 1007 C CA . SER A 1 125 ? 0.395 2.291 -10.177 1.00 84.44 125 SER A CA 1
ATOM 1008 C C . SER A 1 125 ? -0.955 1.600 -9.984 1.00 84.44 125 SER A C 1
ATOM 1010 O O . SER A 1 125 ? -1.925 2.250 -9.608 1.00 84.44 125 SER A O 1
ATOM 1012 N N . LEU A 1 126 ? -1.014 0.280 -10.193 1.00 84.25 126 LEU A N 1
ATOM 1013 C CA . LEU A 1 126 ? -2.245 -0.501 -10.020 1.00 84.25 126 LEU A CA 1
ATOM 1014 C C . LEU A 1 126 ? -2.719 -0.512 -8.561 1.00 84.25 126 LEU A C 1
ATOM 1016 O O . LEU A 1 126 ? -3.917 -0.467 -8.288 1.00 84.25 126 LEU A O 1
ATOM 1020 N N . THR A 1 127 ? -1.780 -0.571 -7.614 1.00 83.38 127 THR A N 1
ATOM 1021 C CA . THR A 1 127 ? -2.115 -0.559 -6.185 1.00 83.38 127 THR A CA 1
ATOM 1022 C C . THR A 1 127 ? -2.594 0.822 -5.731 1.00 83.38 127 THR A C 1
ATOM 1024 O O . THR A 1 127 ? -3.524 0.910 -4.928 1.00 83.38 127 THR A O 1
ATOM 1027 N N . ASP A 1 128 ? -1.987 1.894 -6.251 1.00 84.19 128 ASP A N 1
ATOM 1028 C CA . ASP A 1 128 ? -2.417 3.272 -5.994 1.00 84.19 128 ASP A CA 1
ATOM 1029 C C . ASP A 1 128 ? -3.838 3.516 -6.525 1.00 84.19 128 ASP A C 1
ATOM 1031 O O . ASP A 1 128 ? -4.707 3.960 -5.774 1.00 84.19 128 ASP A O 1
ATOM 1035 N N . GLU A 1 129 ? -4.113 3.106 -7.767 1.00 86.44 129 GLU A N 1
ATOM 1036 C CA . GLU A 1 129 ? -5.438 3.206 -8.386 1.00 86.44 129 GLU A CA 1
ATOM 1037 C C . GLU A 1 129 ? -6.504 2.432 -7.596 1.00 86.44 129 GLU A C 1
ATOM 1039 O O . GLU A 1 129 ? -7.554 2.985 -7.268 1.00 86.44 129 GLU A O 1
ATOM 1044 N N . LEU A 1 130 ? -6.215 1.187 -7.199 1.00 86.50 130 LEU A N 1
ATOM 1045 C CA . LEU A 1 130 ? -7.127 0.359 -6.402 1.00 86.50 130 LEU A CA 1
ATOM 1046 C C . LEU A 1 130 ? -7.498 1.025 -5.073 1.00 86.50 130 LEU A C 1
ATOM 1048 O O . LEU A 1 130 ? -8.667 1.029 -4.678 1.00 86.50 130 LEU A O 1
ATOM 1052 N N . ALA A 1 131 ? -6.519 1.589 -4.367 1.00 83.00 131 ALA A N 1
ATOM 1053 C CA . ALA A 1 131 ? -6.791 2.255 -3.103 1.00 83.00 131 ALA A CA 1
ATOM 1054 C C . ALA A 1 131 ? -7.558 3.583 -3.304 1.00 83.00 131 ALA A C 1
ATOM 1056 O O . ALA A 1 131 ? -8.434 3.892 -2.496 1.00 83.00 131 ALA A O 1
ATOM 1057 N N . SER A 1 132 ? -7.367 4.289 -4.426 1.00 84.69 132 SER A N 1
ATOM 1058 C CA . SER A 1 132 ? -8.199 5.441 -4.801 1.00 84.69 132 SER A CA 1
ATOM 1059 C C . SER A 1 132 ? -9.650 5.029 -5.098 1.00 84.69 132 SER A C 1
ATOM 1061 O O . SER A 1 132 ? -10.598 5.672 -4.638 1.00 84.69 132 SER A O 1
ATOM 1063 N N . GLU A 1 133 ? -9.856 3.905 -5.795 1.00 86.06 133 GLU A N 1
ATOM 1064 C CA . GLU A 1 133 ? -11.191 3.342 -6.033 1.00 86.06 133 GLU A CA 1
ATOM 1065 C C . GLU A 1 133 ? -11.899 2.963 -4.726 1.00 86.06 133 GLU A C 1
ATOM 1067 O O . GLU A 1 133 ? -13.094 3.247 -4.574 1.00 86.06 133 GLU A O 1
ATOM 1072 N N . LEU A 1 134 ? -11.162 2.380 -3.773 1.00 85.31 134 LEU A N 1
ATOM 1073 C CA . LEU A 1 134 ? -11.670 2.057 -2.440 1.00 85.31 134 LEU A CA 1
ATOM 1074 C C . LEU A 1 134 ? -12.103 3.322 -1.685 1.00 85.31 134 LEU A C 1
ATOM 1076 O O . LEU A 1 134 ? -13.215 3.356 -1.161 1.00 85.31 134 LEU A O 1
ATOM 1080 N N . LEU A 1 135 ? -11.270 4.370 -1.687 1.00 82.44 135 LEU A N 1
ATOM 1081 C CA . LEU A 1 135 ? -11.580 5.671 -1.076 1.00 82.44 135 LEU A CA 1
ATOM 1082 C C . LEU A 1 135 ? -12.800 6.345 -1.721 1.00 82.44 135 LEU A C 1
ATOM 1084 O O . LEU A 1 135 ? -13.585 7.002 -1.042 1.00 82.44 135 LEU A O 1
ATOM 1088 N N . SER A 1 136 ? -12.991 6.159 -3.029 1.00 83.62 136 SER A N 1
ATOM 1089 C CA . SER A 1 136 ? -14.153 6.683 -3.758 1.00 83.62 136 SER A CA 1
ATOM 1090 C C . SER A 1 136 ? -15.450 5.889 -3.528 1.00 83.62 136 SER A C 1
ATOM 1092 O O . SER A 1 136 ? -16.495 6.258 -4.066 1.00 83.62 136 SER A O 1
ATOM 1094 N N . GLY A 1 137 ? -15.398 4.790 -2.765 1.00 81.25 137 GLY A N 1
ATOM 1095 C CA . GLY A 1 137 ? -16.548 3.929 -2.475 1.00 81.25 137 GLY A CA 1
ATOM 1096 C C . GLY A 1 137 ? -17.022 3.067 -3.647 1.00 81.25 137 GLY A C 1
ATOM 1097 O O . GLY A 1 137 ? -18.091 2.465 -3.569 1.00 81.25 137 GLY A O 1
ATOM 1098 N N . LYS A 1 138 ? -16.243 2.982 -4.733 1.00 77.69 138 LYS A N 1
ATOM 1099 C CA . LYS A 1 138 ? -16.563 2.143 -5.902 1.00 77.69 138 LYS A CA 1
ATOM 1100 C C . LYS A 1 138 ? -16.299 0.656 -5.656 1.00 77.69 138 LYS A C 1
ATOM 1102 O O . LYS A 1 138 ? -16.853 -0.182 -6.365 1.00 77.69 138 LYS A O 1
ATOM 1107 N N . LEU A 1 139 ? -15.457 0.332 -4.673 1.00 81.56 139 LEU A N 1
ATOM 1108 C CA . LEU A 1 139 ? -14.991 -1.022 -4.383 1.00 81.56 139 LEU A CA 1
ATOM 1109 C C . LEU A 1 139 ? -15.270 -1.402 -2.921 1.00 81.56 139 LEU A C 1
ATOM 1111 O O . LEU A 1 139 ? -15.161 -0.566 -2.026 1.00 81.56 139 LEU A O 1
ATOM 1115 N N . THR A 1 140 ? -15.612 -2.668 -2.664 1.00 84.19 140 THR A N 1
ATOM 1116 C CA . THR A 1 140 ? -15.745 -3.201 -1.296 1.00 84.19 140 THR A CA 1
ATOM 1117 C C . THR A 1 140 ? -14.403 -3.734 -0.792 1.00 84.19 140 THR A C 1
ATOM 1119 O O . THR A 1 140 ? -13.546 -4.128 -1.584 1.00 84.19 140 THR A O 1
ATOM 1122 N N . LEU A 1 141 ? -14.218 -3.806 0.531 1.00 79.62 141 LEU A N 1
ATOM 1123 C CA . LEU A 1 141 ? -12.970 -4.277 1.150 1.00 79.62 141 LEU A CA 1
ATOM 1124 C C . LEU A 1 141 ? -12.576 -5.700 0.706 1.00 79.62 141 LEU A C 1
ATOM 1126 O O . LEU A 1 141 ? -11.402 -5.981 0.472 1.00 79.62 141 LEU A O 1
ATOM 1130 N N . SER A 1 142 ? -13.557 -6.597 0.556 1.00 81.31 142 SER A N 1
ATOM 1131 C CA . SER A 1 142 ? -13.309 -7.975 0.110 1.00 81.31 142 SER A CA 1
ATOM 1132 C C . SER A 1 142 ? -12.844 -8.043 -1.347 1.00 81.31 142 SER A C 1
ATOM 1134 O O . SER A 1 142 ? -11.996 -8.870 -1.680 1.00 81.31 142 SER A O 1
ATOM 1136 N N . GLU A 1 143 ? -13.399 -7.199 -2.217 1.00 83.25 143 GLU A N 1
ATOM 1137 C CA . GLU A 1 143 ? -13.005 -7.133 -3.627 1.00 83.25 143 GLU A CA 1
ATOM 1138 C C . GLU A 1 143 ? -11.617 -6.490 -3.772 1.00 83.25 143 GLU A C 1
ATOM 1140 O O . GLU A 1 143 ? -10.790 -6.951 -4.560 1.00 83.25 143 GLU A O 1
ATOM 1145 N N . ALA A 1 144 ? -11.326 -5.488 -2.935 1.00 83.06 144 ALA A N 1
ATOM 1146 C CA . ALA A 1 144 ? -10.019 -4.849 -2.841 1.00 83.06 144 ALA A CA 1
ATOM 1147 C C . ALA A 1 144 ? -8.913 -5.843 -2.457 1.00 83.06 144 ALA A C 1
ATOM 1149 O O . ALA A 1 144 ? -7.876 -5.875 -3.117 1.00 83.06 144 ALA A O 1
ATOM 1150 N N . ASP A 1 145 ? -9.124 -6.696 -1.442 1.00 82.25 145 ASP A N 1
ATOM 1151 C CA . ASP A 1 145 ? -8.122 -7.708 -1.064 1.00 82.25 145 ASP A CA 1
ATOM 1152 C C . ASP A 1 145 ? -7.877 -8.719 -2.192 1.00 82.25 145 ASP A C 1
ATOM 1154 O O . ASP A 1 145 ? -6.732 -9.094 -2.447 1.00 82.25 145 ASP A O 1
ATOM 1158 N N . LYS A 1 146 ? -8.936 -9.128 -2.901 1.00 85.75 146 LYS A N 1
ATOM 1159 C CA . LYS A 1 146 ? -8.823 -10.077 -4.012 1.00 85.75 146 LYS A CA 1
ATOM 1160 C C . LYS A 1 146 ? -8.003 -9.499 -5.165 1.00 85.75 146 LYS A C 1
ATOM 1162 O O . LYS A 1 146 ? -7.033 -10.132 -5.576 1.00 85.75 146 LYS A O 1
ATOM 1167 N N . ARG A 1 147 ? -8.331 -8.289 -5.629 1.00 83.31 147 ARG A N 1
ATOM 1168 C CA . ARG A 1 147 ? -7.562 -7.604 -6.680 1.00 83.31 147 ARG A CA 1
ATOM 1169 C C . ARG A 1 147 ? -6.120 -7.335 -6.254 1.00 83.31 147 ARG A C 1
ATOM 1171 O O . ARG A 1 147 ? -5.204 -7.494 -7.052 1.00 83.31 147 ARG A O 1
ATOM 1178 N N . LEU A 1 148 ? -5.897 -7.001 -4.983 1.00 82.50 148 LEU A N 1
ATOM 1179 C CA . LEU A 1 148 ? -4.549 -6.806 -4.451 1.00 82.50 148 LEU A CA 1
ATOM 1180 C C . LEU A 1 148 ? -3.708 -8.096 -4.521 1.00 82.50 148 LEU A C 1
ATOM 1182 O O . LEU A 1 148 ? -2.517 -8.031 -4.816 1.00 82.50 148 LEU A O 1
ATOM 1186 N N . ASN A 1 149 ? -4.322 -9.268 -4.314 1.00 82.12 149 ASN A N 1
ATOM 1187 C CA . ASN A 1 149 ? -3.652 -10.564 -4.500 1.00 82.12 149 ASN A CA 1
ATOM 1188 C C . ASN A 1 149 ? -3.346 -10.859 -5.977 1.00 82.12 149 ASN A C 1
ATOM 1190 O O . ASN A 1 149 ? -2.315 -11.456 -6.278 1.00 82.12 149 ASN A O 1
ATOM 1194 N N . GLU A 1 150 ? -4.223 -10.451 -6.896 1.00 84.19 150 GLU A N 1
ATOM 1195 C CA . GLU A 1 150 ? -4.005 -10.606 -8.340 1.00 84.19 150 GLU A CA 1
ATOM 1196 C C . GLU A 1 150 ? -2.827 -9.745 -8.823 1.00 84.19 150 GLU A C 1
ATOM 1198 O O . GLU A 1 150 ? -2.002 -10.222 -9.602 1.00 84.19 150 GLU A O 1
ATOM 1203 N N . ILE A 1 151 ? -2.695 -8.518 -8.303 1.00 82.62 151 ILE A N 1
ATOM 1204 C CA . ILE A 1 151 ? -1.567 -7.621 -8.600 1.00 82.62 151 ILE A CA 1
ATOM 1205 C C . ILE A 1 151 ? -0.248 -8.201 -8.066 1.00 82.62 151 ILE A C 1
ATOM 1207 O O . ILE A 1 151 ? 0.747 -8.200 -8.788 1.00 82.62 151 ILE A O 1
ATOM 1211 N N . ASP A 1 152 ? -0.231 -8.748 -6.842 1.00 76.56 152 ASP A N 1
ATOM 1212 C CA . ASP A 1 152 ? 0.971 -9.397 -6.284 1.00 76.56 152 ASP A CA 1
ATOM 1213 C C . ASP A 1 152 ? 1.410 -10.615 -7.113 1.00 76.56 152 ASP A C 1
ATOM 1215 O O . ASP A 1 152 ? 2.603 -10.844 -7.319 1.00 76.56 152 ASP A O 1
ATOM 1219 N N . ALA A 1 153 ? 0.444 -11.376 -7.637 1.00 77.38 153 ALA A N 1
ATOM 1220 C CA . ALA A 1 153 ? 0.702 -12.557 -8.455 1.00 77.38 153 ALA A CA 1
ATOM 1221 C C . ALA A 1 153 ? 1.171 -12.230 -9.883 1.00 77.38 153 ALA A C 1
ATOM 1223 O O . ALA A 1 153 ? 1.767 -13.091 -10.532 1.00 77.38 153 ALA A O 1
ATOM 1224 N N . MET A 1 154 ? 0.907 -11.017 -10.385 1.00 70.94 154 MET A N 1
ATOM 1225 C CA . MET A 1 154 ? 1.141 -10.667 -11.789 1.00 70.94 154 MET A CA 1
ATOM 1226 C C . MET A 1 154 ? 2.631 -10.612 -12.163 1.00 70.94 154 MET A C 1
ATOM 1228 O O . MET A 1 154 ? 2.962 -10.842 -13.324 1.00 70.94 154 MET A O 1
ATOM 1232 N N . GLY A 1 155 ? 3.534 -10.413 -11.194 1.00 64.56 155 GLY A N 1
ATOM 1233 C CA . GLY A 1 155 ? 4.984 -10.385 -11.427 1.00 64.56 155 GLY A CA 1
ATOM 1234 C C . GLY A 1 155 ? 5.434 -9.306 -12.429 1.00 64.56 155 GLY A C 1
ATOM 1235 O O . GLY A 1 155 ? 4.624 -8.614 -13.038 1.00 64.56 155 GLY A O 1
ATOM 1236 N N . SER A 1 156 ? 6.750 -9.139 -12.599 1.00 61.81 156 SER A N 1
ATOM 1237 C CA . SER A 1 156 ? 7.288 -8.100 -13.490 1.00 61.81 156 SER A CA 1
ATOM 1238 C C . SER A 1 156 ? 6.880 -8.356 -14.953 1.00 61.81 156 SER A C 1
ATOM 1240 O O . SER A 1 156 ? 7.233 -9.404 -15.505 1.00 61.81 156 SER A O 1
ATOM 1242 N N . PRO A 1 157 ? 6.180 -7.414 -15.617 1.00 63.94 157 PRO A N 1
ATOM 1243 C CA . PRO A 1 157 ? 5.655 -7.616 -16.970 1.00 63.94 157 PRO A CA 1
ATOM 1244 C C . PRO A 1 157 ? 6.733 -7.540 -18.065 1.00 63.94 157 PRO A C 1
ATOM 1246 O O . PRO A 1 157 ? 6.496 -7.951 -19.203 1.00 63.94 157 PRO A O 1
ATOM 1249 N N . TYR A 1 158 ? 7.927 -7.025 -17.755 1.00 67.62 158 TYR A N 1
ATOM 1250 C CA . TYR A 1 158 ? 8.980 -6.806 -18.746 1.00 67.62 158 TYR A CA 1
ATOM 1251 C C . TYR A 1 158 ? 9.936 -8.000 -18.831 1.00 67.62 158 TYR A C 1
ATOM 1253 O O . TYR A 1 158 ? 10.838 -8.186 -18.015 1.00 67.62 158 TYR A O 1
ATOM 1261 N N . GLY A 1 159 ? 9.761 -8.812 -19.875 1.00 72.50 159 GLY A N 1
ATOM 1262 C CA . GLY A 1 159 ? 10.678 -9.904 -20.194 1.00 72.50 159 GLY A CA 1
ATOM 1263 C C . GLY A 1 159 ? 12.058 -9.405 -20.645 1.00 72.50 159 GLY A C 1
ATOM 1264 O O . GLY A 1 159 ? 12.182 -8.375 -21.306 1.00 72.50 159 GLY A O 1
ATOM 1265 N N . LYS A 1 160 ? 13.103 -10.199 -20.368 1.00 77.00 160 LYS A N 1
ATOM 1266 C CA . LYS A 1 160 ? 14.517 -9.885 -20.681 1.00 77.00 160 LYS A CA 1
ATOM 1267 C C . LYS A 1 160 ? 14.759 -9.462 -22.140 1.00 77.00 160 LYS A C 1
ATOM 1269 O O . LYS A 1 160 ? 15.645 -8.656 -22.403 1.00 77.00 160 LYS A O 1
ATOM 1274 N N . TRP A 1 161 ? 13.964 -9.979 -23.077 1.00 84.62 161 TRP A N 1
ATOM 1275 C CA . TRP A 1 161 ? 14.034 -9.632 -24.499 1.00 84.62 161 TRP A CA 1
ATOM 1276 C C . TRP A 1 161 ? 13.609 -8.193 -24.795 1.00 84.62 161 TRP A C 1
ATOM 1278 O O . TRP A 1 161 ? 14.296 -7.503 -25.543 1.00 84.62 161 TRP A O 1
ATOM 1288 N N . VAL A 1 162 ? 12.517 -7.725 -24.184 1.00 83.88 162 VAL A N 1
ATOM 1289 C CA . VAL A 1 162 ? 12.022 -6.352 -24.373 1.00 83.88 162 VAL A CA 1
ATOM 1290 C C . VAL A 1 162 ? 13.036 -5.362 -23.807 1.00 83.88 162 VAL A C 1
ATOM 1292 O O . VAL A 1 162 ? 13.389 -4.390 -24.473 1.00 83.88 162 VAL A O 1
ATOM 1295 N N . THR A 1 163 ? 13.589 -5.667 -22.631 1.00 81.06 163 THR A N 1
ATOM 1296 C CA . THR A 1 163 ? 14.668 -4.881 -22.023 1.00 81.06 163 THR A CA 1
ATOM 1297 C C . THR A 1 163 ? 15.900 -4.838 -22.930 1.00 81.06 163 THR A C 1
ATOM 1299 O O . THR A 1 163 ? 16.427 -3.761 -23.190 1.00 81.06 163 THR A O 1
ATOM 1302 N N . GLY A 1 164 ? 16.328 -5.978 -23.485 1.00 88.31 164 GLY A N 1
ATOM 1303 C CA . GLY A 1 164 ? 17.468 -6.035 -24.406 1.00 88.31 164 GLY A CA 1
ATOM 1304 C C . GLY A 1 164 ? 17.281 -5.178 -25.663 1.00 88.31 164 GLY A C 1
ATOM 1305 O O . GLY A 1 164 ? 18.191 -4.449 -26.053 1.00 88.31 164 GLY A O 1
ATOM 1306 N N . VAL A 1 165 ? 16.087 -5.206 -26.261 1.00 91.44 165 VAL A N 1
ATOM 1307 C CA . VAL A 1 165 ? 15.754 -4.387 -27.438 1.00 91.44 165 VAL A CA 1
ATOM 1308 C C . VAL A 1 165 ? 15.725 -2.894 -27.100 1.00 91.44 165 VAL A C 1
ATOM 1310 O O . VAL A 1 165 ? 16.253 -2.089 -27.868 1.00 91.44 165 VAL A O 1
ATOM 1313 N N . ALA A 1 166 ? 15.172 -2.514 -25.945 1.00 88.75 166 ALA A N 1
ATOM 1314 C CA . ALA A 1 166 ? 15.167 -1.125 -25.488 1.00 88.75 166 ALA A CA 1
ATOM 13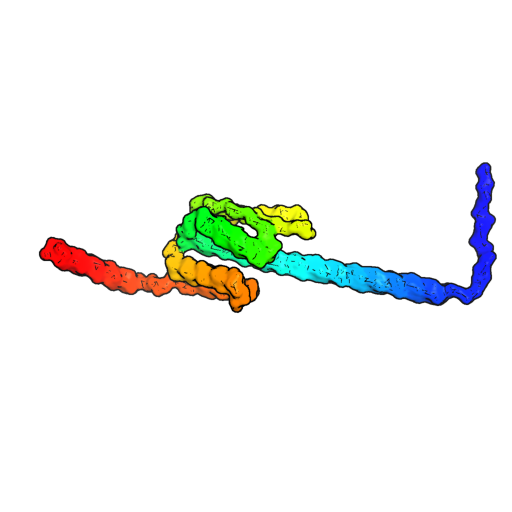15 C C . ALA A 1 166 ? 16.593 -0.585 -25.281 1.00 88.75 166 ALA A C 1
ATOM 1317 O O . ALA A 1 166 ? 16.905 0.512 -25.744 1.00 88.75 166 ALA A O 1
ATOM 1318 N N . PHE A 1 167 ? 17.479 -1.375 -24.662 1.00 88.88 167 PHE A N 1
ATOM 1319 C CA . PHE A 1 167 ? 18.889 -1.008 -24.505 1.00 88.88 167 PHE A CA 1
ATOM 1320 C C . PHE A 1 167 ? 19.604 -0.888 -25.853 1.00 88.88 167 PHE A C 1
ATOM 1322 O O . PHE A 1 167 ? 20.300 0.098 -26.078 1.00 88.88 167 PHE A O 1
ATOM 1329 N N . ALA A 1 168 ? 19.390 -1.831 -26.775 1.00 93.56 168 ALA A N 1
ATOM 1330 C CA . ALA A 1 168 ? 19.985 -1.769 -28.109 1.00 93.56 168 ALA A CA 1
ATOM 1331 C C . ALA A 1 168 ? 19.544 -0.513 -28.882 1.00 93.56 168 ALA A C 1
ATOM 1333 O O . ALA A 1 168 ? 20.379 0.165 -29.482 1.00 93.56 168 ALA A O 1
ATOM 1334 N N . MET A 1 169 ? 18.254 -0.159 -28.820 1.00 95.38 169 MET A N 1
ATOM 1335 C CA . MET A 1 169 ? 17.742 1.073 -29.429 1.00 95.38 169 MET A CA 1
ATOM 1336 C C . MET A 1 169 ? 18.314 2.331 -28.772 1.00 95.38 169 MET A C 1
ATOM 1338 O O . MET A 1 169 ? 18.726 3.243 -29.486 1.00 95.38 169 MET A O 1
ATOM 1342 N N . ALA A 1 170 ? 18.389 2.382 -27.440 1.00 92.25 170 ALA A N 1
ATOM 1343 C CA . ALA A 1 170 ? 18.957 3.525 -26.726 1.00 92.25 170 ALA A CA 1
ATOM 1344 C C . ALA A 1 170 ? 20.444 3.728 -27.063 1.00 92.25 170 ALA A C 1
ATOM 1346 O O . ALA A 1 170 ? 20.863 4.848 -27.358 1.00 92.25 170 ALA A O 1
ATOM 1347 N N . THR A 1 171 ? 21.235 2.649 -27.089 1.00 93.25 171 THR A N 1
ATOM 1348 C CA . THR A 1 171 ? 22.647 2.700 -27.494 1.00 93.25 171 THR A CA 1
ATOM 1349 C C . THR A 1 171 ? 22.798 3.109 -28.959 1.00 93.25 171 THR A C 1
ATOM 1351 O O . THR A 1 171 ? 23.658 3.931 -29.266 1.00 93.25 171 THR A O 1
ATOM 1354 N N . GLY A 1 172 ? 21.945 2.605 -29.857 1.00 95.38 172 GLY A N 1
ATOM 1355 C CA . GLY A 1 172 ? 21.944 3.002 -31.268 1.00 95.38 172 GLY A CA 1
ATOM 1356 C C . GLY A 1 172 ? 21.616 4.485 -31.474 1.00 95.38 172 GLY A C 1
ATOM 1357 O O . GLY A 1 172 ? 22.314 5.174 -32.213 1.00 95.38 172 GLY A O 1
ATOM 1358 N N . ALA A 1 173 ? 20.604 5.003 -30.774 1.00 93.31 173 ALA A N 1
ATOM 1359 C CA . ALA A 1 173 ? 20.239 6.419 -30.824 1.00 93.31 173 ALA A CA 1
ATOM 1360 C C . ALA A 1 173 ? 21.347 7.325 -30.261 1.00 93.31 173 ALA A C 1
ATOM 1362 O O . ALA A 1 173 ? 21.635 8.376 -30.827 1.00 93.31 173 ALA A O 1
ATOM 1363 N N . PHE A 1 174 ? 22.006 6.904 -29.179 1.00 93.75 174 PHE A N 1
ATOM 1364 C CA . PHE A 1 174 ? 23.140 7.636 -28.615 1.00 93.75 174 PHE A CA 1
ATOM 1365 C C . PHE A 1 174 ? 24.356 7.641 -29.552 1.00 93.75 174 PHE A C 1
ATOM 1367 O O . PHE A 1 174 ? 25.000 8.674 -29.718 1.00 93.75 174 PHE A O 1
ATOM 1374 N N . ALA A 1 175 ? 24.643 6.516 -30.214 1.00 94.56 175 ALA A N 1
ATOM 1375 C CA . ALA A 1 175 ? 25.703 6.440 -31.217 1.00 94.56 175 ALA A CA 1
ATOM 1376 C C . ALA A 1 175 ? 25.437 7.376 -32.407 1.00 94.56 175 ALA A C 1
ATOM 1378 O O . ALA A 1 175 ? 26.360 8.024 -32.880 1.00 94.56 175 ALA A O 1
ATOM 1379 N N . MET A 1 176 ? 24.177 7.505 -32.839 1.00 94.94 176 MET A N 1
ATOM 1380 C CA . MET A 1 176 ? 23.767 8.461 -33.877 1.00 94.94 176 MET A CA 1
ATOM 1381 C C . MET A 1 176 ? 23.904 9.929 -33.448 1.00 94.94 176 MET A C 1
ATOM 1383 O O . MET A 1 176 ? 24.103 10.786 -34.299 1.00 94.94 176 MET A O 1
ATOM 1387 N N . LEU A 1 177 ? 23.768 10.237 -32.154 1.00 93.56 177 LEU A N 1
ATOM 1388 C CA . LEU A 1 177 ? 23.934 11.599 -31.629 1.00 93.56 177 LEU A CA 1
ATOM 1389 C C . LEU A 1 177 ? 25.413 12.024 -31.575 1.00 93.56 177 LEU A C 1
ATOM 1391 O O . LEU A 1 177 ? 25.719 13.199 -31.753 1.00 93.56 177 LEU A O 1
ATOM 1395 N N . MET A 1 178 ? 26.309 11.084 -31.266 1.00 91.81 178 MET A N 1
ATOM 1396 C CA . MET A 1 178 ? 27.739 11.349 -31.041 1.00 91.81 178 MET A CA 1
ATOM 1397 C C . MET A 1 178 ? 28.627 11.061 -32.260 1.00 91.81 178 MET A C 1
ATOM 1399 O O . MET A 1 178 ? 29.812 11.395 -32.225 1.00 91.81 178 MET A O 1
ATOM 1403 N N . GLY A 1 179 ? 28.085 10.382 -33.272 1.00 78.38 179 GLY A N 1
ATOM 1404 C CA . GLY A 1 179 ? 28.775 9.992 -34.503 1.00 78.38 179 GLY A CA 1
ATOM 1405 C C . GLY A 1 179 ? 28.694 11.020 -35.619 1.00 78.38 179 GLY A C 1
ATOM 1406 O O . GLY A 1 179 ? 27.805 11.898 -35.575 1.00 78.38 179 GLY A O 1
#

Organism: NCBI:txid408172

Sequence (179 aa):
MLSCKTLRTIRPNFSQTLYLCVWLFCLIYLILDLSKLKGSALDTVEFIQIRRFIVKLGKMLHKYGTPAFRLEAYLGEVAKYLGVHASFISTPTSLTFVIWSDRHEDEYNHAARLLPGELDMNALSLTDELASELLSGKLTLSEADKRLNEIDAMGSPYGKWVTGVAFAMATGAFAMLMG